Protein AF-A0A941SBU8-F1 (afdb_monomer_lite)

Structure (mmCIF, N/CA/C/O backbone):
data_AF-A0A941SBU8-F1
#
_entry.id   AF-A0A941SBU8-F1
#
loop_
_atom_site.group_PDB
_atom_site.id
_atom_site.type_symbol
_atom_site.label_atom_id
_atom_site.label_alt_id
_atom_site.label_comp_id
_atom_site.label_asym_id
_atom_site.label_entity_id
_atom_site.label_seq_id
_atom_site.pdbx_PDB_ins_code
_atom_site.Cartn_x
_atom_site.Cartn_y
_atom_site.Cartn_z
_atom_site.occupancy
_atom_site.B_iso_or_equiv
_atom_site.auth_seq_id
_atom_site.auth_comp_id
_atom_site.auth_asym_id
_atom_site.auth_atom_id
_atom_site.pdbx_PDB_model_num
ATOM 1 N N . MET A 1 1 ? 73.290 -15.022 -0.819 1.00 40.16 1 MET A N 1
ATOM 2 C CA . MET A 1 1 ? 72.674 -13.828 -1.456 1.00 40.16 1 MET A CA 1
ATOM 3 C C . MET A 1 1 ? 72.383 -14.211 -2.903 1.00 40.16 1 MET A C 1
ATOM 5 O O . MET A 1 1 ? 73.314 -14.641 -3.550 1.00 40.16 1 MET A O 1
ATOM 9 N N . LYS A 1 2 ? 71.178 -14.187 -3.469 1.00 36.06 2 LYS A N 1
ATOM 10 C CA . LYS A 1 2 ? 69.942 -13.459 -3.174 1.00 36.06 2 LYS A CA 1
ATOM 11 C C . LYS A 1 2 ? 68.735 -14.322 -3.577 1.00 36.06 2 LYS A C 1
ATOM 13 O O . LYS A 1 2 ? 68.758 -14.977 -4.613 1.00 36.06 2 LYS A O 1
ATOM 18 N N . LEU A 1 3 ? 67.717 -14.261 -2.723 1.00 43.56 3 LEU A N 1
ATOM 19 C CA . LEU A 1 3 ? 66.302 -14.522 -2.978 1.00 43.56 3 LEU A CA 1
ATOM 20 C C . LEU A 1 3 ? 65.871 -14.028 -4.371 1.00 43.56 3 LEU A C 1
ATOM 22 O O . LEU A 1 3 ? 66.111 -12.864 -4.693 1.00 43.56 3 LEU A O 1
ATOM 26 N N . VAL A 1 4 ? 65.160 -14.856 -5.137 1.00 47.88 4 VAL A N 1
ATOM 27 C CA . VAL A 1 4 ? 64.263 -14.374 -6.196 1.00 47.88 4 VAL A CA 1
ATOM 28 C C . VAL A 1 4 ? 62.858 -14.807 -5.809 1.00 47.88 4 VAL A C 1
ATOM 30 O O . VAL A 1 4 ? 62.550 -15.991 -5.698 1.00 47.88 4 VAL A O 1
ATOM 33 N N . HIS A 1 5 ? 62.068 -13.796 -5.470 1.00 45.38 5 HIS A N 1
ATOM 34 C CA . HIS A 1 5 ? 60.751 -13.895 -4.873 1.00 45.38 5 HIS A CA 1
ATOM 35 C C . HIS A 1 5 ? 59.715 -14.485 -5.831 1.00 45.38 5 HIS A C 1
ATOM 37 O O . HIS A 1 5 ? 59.623 -14.086 -6.991 1.00 45.38 5 HIS A O 1
ATOM 43 N N . LEU A 1 6 ? 58.896 -15.387 -5.279 1.00 48.44 6 LEU A N 1
ATOM 44 C CA . LEU A 1 6 ? 57.577 -15.755 -5.783 1.00 48.44 6 LEU A CA 1
ATOM 45 C C . LEU A 1 6 ? 56.779 -14.483 -6.107 1.00 48.44 6 LEU A C 1
ATOM 47 O O . LEU A 1 6 ? 56.331 -13.776 -5.205 1.00 48.44 6 LEU A O 1
ATOM 51 N N . LEU A 1 7 ? 56.554 -14.224 -7.392 1.00 51.88 7 LEU A N 1
ATOM 52 C CA . LEU A 1 7 ? 55.489 -13.338 -7.851 1.00 51.88 7 LEU A CA 1
ATOM 53 C C . LEU A 1 7 ? 54.168 -14.108 -7.748 1.00 51.88 7 LEU A C 1
ATOM 55 O O . LEU A 1 7 ? 53.681 -14.68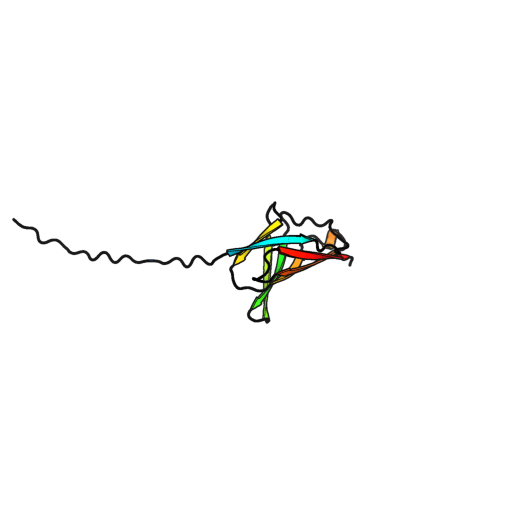5 -8.717 1.00 51.88 7 LEU A O 1
ATOM 59 N N . ALA A 1 8 ? 53.612 -14.154 -6.538 1.00 54.91 8 ALA A N 1
ATOM 60 C CA . ALA A 1 8 ? 52.221 -14.522 -6.330 1.00 54.91 8 ALA A CA 1
ATOM 61 C C . ALA A 1 8 ? 51.358 -13.398 -6.920 1.00 54.91 8 ALA A C 1
ATOM 63 O O . ALA A 1 8 ? 51.210 -12.330 -6.326 1.00 54.91 8 ALA A O 1
ATOM 64 N N . GLY A 1 9 ? 50.852 -13.620 -8.135 1.00 51.78 9 GLY A N 1
ATOM 65 C CA . GLY A 1 9 ? 49.880 -12.747 -8.775 1.00 51.78 9 GLY A CA 1
ATOM 66 C C . GLY A 1 9 ? 48.636 -12.659 -7.900 1.00 51.78 9 GLY A C 1
ATOM 67 O O . GLY A 1 9 ? 47.897 -13.630 -7.759 1.00 51.78 9 GLY A O 1
ATOM 68 N N . ALA A 1 10 ? 48.430 -11.498 -7.285 1.00 52.81 10 ALA A N 1
ATOM 69 C CA . ALA A 1 10 ? 47.229 -11.190 -6.533 1.00 52.81 10 ALA A CA 1
ATOM 70 C C . ALA A 1 10 ? 46.047 -11.088 -7.508 1.00 52.81 10 ALA A C 1
ATOM 72 O O . ALA A 1 10 ? 45.739 -10.022 -8.038 1.00 52.81 10 ALA A O 1
ATOM 73 N N . SER A 1 11 ? 45.395 -12.217 -7.775 1.00 58.31 11 SER A N 1
ATOM 74 C CA . SER A 1 11 ? 44.093 -12.250 -8.428 1.00 58.31 11 SER A CA 1
ATOM 75 C C . SER A 1 11 ? 43.066 -11.669 -7.458 1.00 58.31 11 SER A C 1
ATOM 77 O O . SER A 1 11 ? 42.524 -12.372 -6.607 1.00 58.31 11 SER A O 1
ATOM 79 N N . ILE A 1 12 ? 42.822 -10.363 -7.553 1.00 60.16 12 ILE A N 1
ATOM 80 C CA . ILE A 1 12 ? 41.700 -9.716 -6.873 1.00 60.16 12 ILE A CA 1
ATOM 81 C C . ILE A 1 12 ? 40.431 -10.217 -7.567 1.00 60.16 12 ILE A C 1
ATOM 83 O O . ILE A 1 12 ? 40.013 -9.694 -8.598 1.00 60.16 12 ILE A O 1
ATOM 87 N N . LEU A 1 13 ? 39.836 -11.275 -7.017 1.00 53.50 13 LEU A N 1
ATOM 88 C CA . LEU A 1 13 ? 38.475 -11.691 -7.331 1.00 53.50 13 LEU A CA 1
ATOM 89 C C . LEU A 1 13 ? 37.534 -10.587 -6.837 1.00 53.50 13 LEU A C 1
ATOM 91 O O . LEU A 1 13 ? 37.096 -10.591 -5.687 1.00 53.50 13 LEU A O 1
ATOM 95 N N . LEU A 1 14 ? 37.243 -9.616 -7.704 1.00 51.25 14 LEU A N 1
ATOM 96 C CA . LEU A 1 14 ? 36.122 -8.700 -7.523 1.00 51.25 14 LEU A CA 1
ATOM 97 C C . LEU A 1 14 ? 34.824 -9.507 -7.641 1.00 51.25 14 LEU A C 1
ATOM 99 O O . LEU A 1 14 ? 34.215 -9.606 -8.703 1.00 51.25 14 LEU A O 1
ATOM 103 N N . LEU A 1 15 ? 34.396 -10.091 -6.525 1.00 54.59 15 LEU A N 1
ATOM 104 C CA . LEU A 1 15 ? 33.009 -10.479 -6.312 1.00 54.59 15 LEU A CA 1
ATOM 105 C C . LEU A 1 15 ? 32.197 -9.184 -6.216 1.00 54.59 15 LEU A C 1
ATOM 107 O O . LEU A 1 15 ? 31.959 -8.662 -5.129 1.00 54.59 15 LEU A O 1
ATOM 111 N N . ALA A 1 16 ? 31.817 -8.631 -7.367 1.00 52.28 16 ALA A N 1
ATOM 112 C CA . ALA A 1 16 ? 30.814 -7.583 -7.431 1.00 52.28 16 ALA A CA 1
ATOM 113 C C . ALA A 1 16 ? 29.490 -8.196 -6.956 1.00 52.28 16 ALA A C 1
ATOM 115 O O . ALA A 1 16 ? 28.775 -8.851 -7.714 1.00 52.28 16 ALA A O 1
ATOM 116 N N . SER A 1 17 ? 29.184 -8.042 -5.670 1.00 54.94 17 SER A N 1
ATOM 117 C CA . SER A 1 17 ? 27.846 -8.298 -5.165 1.00 54.94 17 SER A CA 1
ATOM 118 C C . SER A 1 17 ? 26.917 -7.313 -5.867 1.00 54.94 17 SER A C 1
ATOM 120 O O . SER A 1 17 ? 26.984 -6.103 -5.658 1.00 54.94 17 SER A O 1
ATOM 122 N N . ILE A 1 18 ? 26.073 -7.828 -6.759 1.00 56.31 18 ILE A N 1
ATOM 123 C CA . ILE A 1 18 ? 25.044 -7.037 -7.427 1.00 56.31 18 ILE A CA 1
ATOM 124 C C . ILE A 1 18 ? 23.999 -6.716 -6.355 1.00 56.31 18 ILE A C 1
ATOM 126 O O . ILE A 1 18 ? 23.033 -7.453 -6.153 1.00 56.31 18 ILE A O 1
ATOM 130 N N . ALA A 1 19 ? 24.243 -5.663 -5.577 1.00 59.84 19 ALA A N 1
ATOM 131 C CA . ALA A 1 19 ? 23.269 -5.134 -4.643 1.00 59.84 19 ALA A CA 1
ATOM 132 C C . ALA A 1 19 ? 22.074 -4.655 -5.474 1.00 59.84 19 ALA A C 1
ATOM 134 O O . ALA A 1 19 ? 22.142 -3.626 -6.141 1.00 59.84 19 ALA A O 1
ATOM 135 N N . GLN A 1 20 ? 20.997 -5.444 -5.494 1.00 61.38 20 GLN A N 1
ATOM 136 C CA . GLN A 1 20 ? 19.766 -5.048 -6.169 1.00 61.38 20 GLN A CA 1
ATOM 137 C C . GLN A 1 20 ? 19.245 -3.772 -5.498 1.00 61.38 20 GLN A C 1
ATOM 139 O O . GLN A 1 20 ? 18.982 -3.769 -4.290 1.00 61.38 20 GLN A O 1
ATOM 144 N N . ALA A 1 21 ? 19.142 -2.693 -6.276 1.00 73.00 21 ALA A N 1
ATOM 145 C CA . ALA A 1 21 ? 18.626 -1.417 -5.805 1.00 73.00 21 ALA A CA 1
ATOM 146 C C . ALA A 1 21 ? 17.195 -1.601 -5.274 1.00 73.00 21 ALA A C 1
ATOM 148 O O . ALA A 1 21 ? 16.388 -2.325 -5.864 1.00 73.00 21 ALA A O 1
ATOM 149 N N . LYS A 1 22 ? 16.914 -0.991 -4.118 1.00 84.88 22 LYS A N 1
ATOM 150 C CA . LYS A 1 22 ? 15.577 -0.951 -3.527 1.00 84.88 22 LYS A CA 1
ATOM 151 C C . LYS A 1 22 ? 15.009 0.451 -3.667 1.00 84.88 22 LYS A C 1
ATOM 153 O O . LYS A 1 22 ? 15.667 1.415 -3.281 1.00 84.88 22 LYS A O 1
ATOM 158 N N . GLU A 1 23 ? 13.770 0.534 -4.109 1.00 88.06 23 GLU A N 1
ATOM 159 C CA . GLU A 1 23 ? 12.980 1.754 -4.154 1.00 88.06 23 GLU A CA 1
ATOM 160 C C . GLU A 1 23 ? 12.095 1.850 -2.915 1.00 88.06 23 GLU A C 1
ATOM 162 O O . GLU A 1 23 ? 11.542 0.853 -2.442 1.00 88.06 23 GLU A O 1
ATOM 167 N N . MET A 1 24 ? 11.979 3.063 -2.378 1.00 91.06 24 MET A N 1
ATOM 168 C CA . MET A 1 24 ? 11.110 3.369 -1.249 1.00 91.06 24 MET A CA 1
ATOM 169 C C . MET A 1 24 ? 9.800 3.959 -1.757 1.00 91.06 24 MET A C 1
ATOM 171 O O . MET A 1 24 ? 9.806 4.929 -2.510 1.00 91.06 24 MET A O 1
ATOM 175 N N . TYR A 1 25 ? 8.693 3.428 -1.253 1.00 93.12 25 TYR A N 1
ATOM 176 C CA . TYR A 1 25 ? 7.351 3.913 -1.534 1.00 93.12 25 TYR A CA 1
ATOM 177 C C . TYR A 1 25 ? 6.691 4.388 -0.242 1.00 93.12 25 TYR A C 1
ATOM 179 O O . TYR A 1 25 ? 6.837 3.753 0.802 1.00 93.12 25 TYR A O 1
ATOM 187 N N . THR A 1 26 ? 5.952 5.491 -0.311 1.00 95.56 26 THR A N 1
ATOM 188 C CA . THR A 1 26 ? 5.191 6.089 0.792 1.00 95.56 26 THR A CA 1
ATOM 189 C C . THR A 1 26 ? 3.700 5.962 0.516 1.00 95.56 26 THR A C 1
ATOM 191 O O . THR A 1 26 ? 3.251 6.236 -0.594 1.00 95.56 26 THR A O 1
ATOM 194 N N . LEU A 1 27 ? 2.918 5.575 1.524 1.00 96.50 27 LEU A N 1
ATOM 195 C CA . LEU A 1 27 ? 1.465 5.501 1.412 1.00 96.50 27 LEU A CA 1
ATOM 196 C C . LEU A 1 27 ? 0.766 6.734 1.974 1.00 96.50 27 LEU A C 1
ATOM 198 O O . LEU A 1 27 ? 0.999 7.149 3.113 1.00 96.50 27 LEU A O 1
ATOM 202 N N . GLU A 1 28 ? -0.210 7.223 1.220 1.00 96.38 28 GLU A N 1
ATOM 203 C CA . GLU A 1 28 ? -1.148 8.250 1.656 1.00 96.38 28 GLU A CA 1
ATOM 204 C C . GLU A 1 28 ? -2.566 7.904 1.225 1.00 96.38 28 GLU A C 1
ATOM 206 O O . GLU A 1 28 ? -2.775 7.244 0.216 1.00 96.38 28 GLU A O 1
ATOM 211 N N . TYR A 1 29 ? -3.567 8.391 1.951 1.00 96.12 29 TYR A N 1
ATOM 212 C CA . TYR A 1 29 ? -4.940 8.279 1.478 1.00 96.12 29 TYR A CA 1
ATOM 213 C C . TYR A 1 29 ? -5.193 9.222 0.302 1.00 96.12 29 TYR A C 1
ATOM 215 O O . TYR A 1 29 ? -4.788 10.386 0.323 1.00 96.12 29 TYR A O 1
ATOM 223 N N . ALA A 1 30 ? -5.932 8.743 -0.695 1.00 94.12 30 ALA A N 1
ATOM 224 C CA . ALA A 1 30 ? -6.550 9.604 -1.687 1.00 94.12 30 ALA A CA 1
ATOM 225 C C . ALA A 1 30 ? -7.511 10.584 -0.988 1.00 94.12 30 ALA A 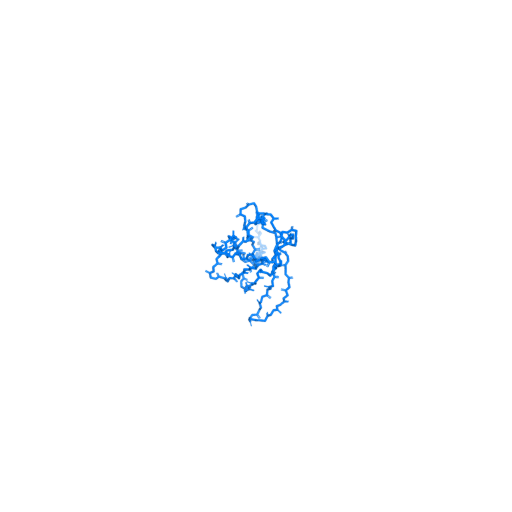C 1
ATOM 227 O O . ALA A 1 30 ? -8.209 10.227 -0.030 1.00 94.12 30 ALA A O 1
ATOM 228 N N . ASN A 1 31 ? -7.566 11.830 -1.468 1.00 91.88 31 ASN A N 1
ATOM 229 C CA . ASN A 1 31 ? -8.389 12.878 -0.852 1.00 91.88 31 ASN A CA 1
ATOM 230 C C . ASN A 1 31 ? -9.861 12.458 -0.749 1.00 91.88 31 ASN A C 1
ATOM 232 O O . ASN A 1 31 ? -10.477 12.640 0.302 1.00 91.88 31 ASN A O 1
ATOM 236 N N . ASN A 1 32 ? -10.364 11.817 -1.803 1.00 89.88 32 ASN A N 1
ATOM 237 C CA . ASN A 1 32 ? -11.728 11.323 -1.952 1.00 89.88 32 ASN A CA 1
ATOM 238 C C . ASN A 1 32 ? -11.963 9.910 -1.385 1.00 89.88 32 ASN A C 1
ATOM 240 O O . ASN A 1 32 ? -13.013 9.338 -1.656 1.00 89.88 32 ASN A O 1
ATOM 244 N N . SER A 1 33 ? -11.026 9.333 -0.621 1.00 91.38 33 SER A N 1
ATOM 245 C CA . SER A 1 33 ? -11.246 8.039 0.039 1.00 91.38 33 SER A CA 1
ATOM 246 C C . SER A 1 33 ? -12.329 8.177 1.121 1.00 91.38 33 SER A C 1
ATOM 248 O O . SER A 1 33 ? -12.087 8.895 2.099 1.00 91.38 33 SER A O 1
ATOM 250 N N . PRO A 1 34 ? -13.501 7.521 0.997 1.00 89.44 34 PRO A N 1
ATOM 251 C CA . PRO A 1 34 ? -14.576 7.630 1.987 1.00 89.44 34 PRO A CA 1
ATOM 252 C C . PRO A 1 34 ? -14.217 6.977 3.328 1.00 89.44 34 PRO A C 1
ATOM 254 O O . PRO A 1 34 ? -14.753 7.365 4.363 1.00 89.44 34 PRO A O 1
ATOM 257 N N . ILE A 1 35 ? -13.294 6.009 3.330 1.00 90.25 35 ILE A N 1
ATOM 258 C CA . ILE A 1 35 ? -12.792 5.355 4.540 1.00 90.25 35 ILE A CA 1
ATOM 259 C C . ILE A 1 35 ? -11.305 5.686 4.707 1.00 90.25 35 ILE A C 1
ATOM 261 O O . ILE A 1 35 ? -10.515 5.535 3.775 1.00 90.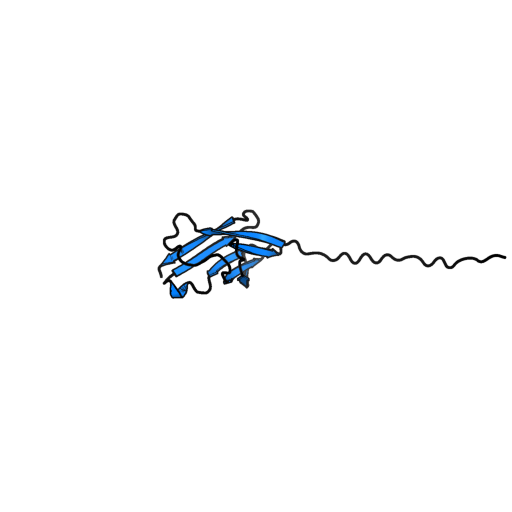25 35 ILE A O 1
ATOM 265 N N . LYS A 1 36 ? -10.926 6.159 5.901 1.00 92.44 36 LYS A N 1
ATOM 266 C CA . LYS A 1 36 ? -9.533 6.478 6.288 1.00 92.44 36 LYS A CA 1
ATOM 267 C C . LYS A 1 36 ? -9.144 5.898 7.656 1.00 92.44 36 LYS A C 1
ATOM 269 O O . LYS A 1 36 ? -8.107 6.247 8.209 1.00 92.44 36 LYS A O 1
ATOM 274 N N . SER A 1 37 ? -9.998 5.043 8.223 1.00 88.75 37 SER A N 1
ATOM 275 C CA . SER A 1 37 ? -9.840 4.472 9.568 1.00 88.75 37 SER A CA 1
ATOM 276 C C . SER A 1 37 ? -8.865 3.295 9.628 1.00 88.75 37 SER A C 1
ATOM 278 O O . SER A 1 37 ? -8.434 2.926 10.718 1.00 88.75 37 SER A O 1
ATOM 280 N N . ILE A 1 38 ? -8.493 2.716 8.483 1.00 92.31 38 ILE A N 1
ATOM 281 C CA . ILE A 1 38 ? -7.489 1.652 8.424 1.00 92.31 38 ILE A CA 1
ATOM 282 C C . ILE A 1 38 ? -6.099 2.289 8.602 1.00 92.31 38 ILE A C 1
ATOM 284 O O . ILE A 1 38 ? -5.743 3.212 7.865 1.00 92.31 38 ILE A O 1
ATOM 288 N N . PRO A 1 39 ? -5.284 1.861 9.576 1.00 94.44 39 PRO A N 1
ATOM 289 C CA . PRO A 1 39 ? -3.947 2.416 9.740 1.00 94.44 39 PRO A CA 1
ATOM 290 C C . PRO A 1 39 ? -3.058 2.008 8.559 1.00 94.44 39 PRO A C 1
ATOM 292 O O . PRO A 1 39 ? -3.014 0.840 8.184 1.00 94.44 39 PRO A O 1
ATOM 295 N N . LEU A 1 40 ? -2.326 2.972 7.992 1.00 96.38 40 LEU A N 1
ATOM 296 C CA . LEU A 1 40 ? -1.322 2.713 6.948 1.00 96.38 40 LEU A CA 1
ATOM 297 C C . LEU A 1 40 ? 0.064 2.420 7.542 1.00 96.38 40 LEU A C 1
ATOM 299 O O . LEU A 1 40 ? 0.944 1.935 6.837 1.00 96.38 40 LEU A O 1
ATOM 303 N N . GLN A 1 41 ? 0.278 2.720 8.826 1.00 97.69 41 GLN A N 1
ATOM 304 C CA . GLN A 1 41 ? 1.498 2.415 9.573 1.00 97.69 41 GLN A CA 1
ATOM 305 C C . GLN A 1 41 ? 1.518 0.950 10.003 1.00 97.69 41 GLN A C 1
ATOM 307 O O . GLN A 1 41 ? 0.524 0.452 10.531 1.00 97.69 41 GLN A O 1
ATOM 312 N N . ASN A 1 42 ? 2.664 0.280 9.856 1.00 97.50 42 ASN A N 1
ATOM 313 C CA . ASN A 1 42 ? 2.827 -1.136 10.215 1.00 97.50 42 ASN A CA 1
ATOM 314 C C . ASN A 1 42 ? 1.794 -2.077 9.561 1.00 97.50 42 ASN A C 1
ATOM 316 O O . ASN A 1 42 ? 1.595 -3.204 10.025 1.00 97.50 42 ASN A O 1
ATOM 320 N N . ALA A 1 43 ? 1.152 -1.617 8.490 1.00 97.25 43 ALA A N 1
ATOM 321 C CA . ALA A 1 43 ? 0.109 -2.314 7.766 1.00 97.25 43 ALA A CA 1
ATOM 322 C C . ALA A 1 43 ? 0.724 -3.416 6.908 1.00 97.25 43 ALA A C 1
ATOM 324 O O . ALA A 1 43 ? 1.799 -3.239 6.338 1.00 97.25 43 ALA A O 1
ATOM 325 N N . THR A 1 44 ? 0.039 -4.554 6.804 1.00 97.94 44 THR A N 1
ATOM 326 C CA . THR A 1 44 ? 0.413 -5.593 5.838 1.00 97.94 44 THR A CA 1
ATOM 327 C C . THR A 1 44 ? -0.393 -5.380 4.568 1.00 97.94 44 THR A C 1
ATOM 329 O O . THR A 1 44 ? -1.612 -5.542 4.572 1.00 97.94 44 THR A O 1
ATOM 332 N N . LEU A 1 45 ? 0.295 -4.999 3.502 1.00 97.06 45 LEU A N 1
ATOM 333 C CA . LEU A 1 45 ? -0.265 -4.792 2.176 1.00 97.06 45 LEU A CA 1
ATOM 334 C C . LEU A 1 45 ? -0.225 -6.105 1.396 1.00 97.06 45 LEU A C 1
ATOM 336 O O . LEU A 1 45 ? 0.696 -6.910 1.573 1.00 97.06 45 LEU A O 1
ATOM 340 N N . VAL A 1 46 ? -1.200 -6.294 0.516 1.00 96.75 46 VAL A N 1
ATOM 341 C CA . VAL A 1 46 ? -1.183 -7.328 -0.519 1.00 96.75 46 VAL A CA 1
ATOM 342 C C . VAL A 1 46 ? -0.957 -6.625 -1.848 1.00 96.75 46 VAL A C 1
ATOM 344 O O . VAL A 1 46 ? -1.768 -5.794 -2.248 1.00 96.75 46 VAL A O 1
ATOM 347 N N . LEU A 1 47 ? 0.169 -6.922 -2.484 1.00 94.50 47 LEU A N 1
ATOM 348 C CA . LEU A 1 47 ? 0.554 -6.375 -3.777 1.00 94.50 47 LEU A CA 1
ATOM 349 C C . LEU A 1 47 ? 0.356 -7.448 -4.838 1.00 94.50 47 LEU A C 1
ATOM 351 O O . LEU A 1 47 ? 0.779 -8.581 -4.623 1.00 94.50 47 LEU A O 1
ATOM 355 N N . GLU A 1 48 ? -0.238 -7.083 -5.960 1.00 93.88 48 GLU A N 1
ATOM 356 C CA . GLU A 1 48 ? -0.118 -7.785 -7.231 1.00 93.88 48 GLU A CA 1
ATOM 357 C C . GLU A 1 48 ? 1.037 -7.153 -8.001 1.00 93.88 48 GLU A C 1
ATOM 359 O O . GLU A 1 48 ? 1.104 -5.932 -8.132 1.00 93.88 48 GLU A O 1
ATOM 364 N N . VAL A 1 49 ? 1.991 -7.974 -8.421 1.00 89.88 49 VAL A N 1
ATOM 365 C CA . VAL A 1 49 ? 3.207 -7.536 -9.106 1.00 89.88 49 VAL A CA 1
ATOM 366 C C . VAL A 1 49 ? 3.089 -7.889 -10.578 1.00 89.88 49 VAL A C 1
ATOM 368 O O . VAL A 1 49 ? 2.653 -8.993 -10.907 1.00 89.88 49 VAL A O 1
ATOM 371 N N . TYR A 1 50 ? 3.500 -6.970 -11.444 1.00 87.19 50 TYR A N 1
ATOM 372 C CA . TYR A 1 50 ? 3.423 -7.113 -12.889 1.00 87.19 50 TYR A CA 1
ATOM 373 C C . TYR A 1 50 ? 4.818 -7.189 -13.512 1.00 87.19 50 TYR A C 1
ATOM 375 O O . TYR A 1 50 ? 5.754 -6.507 -13.094 1.00 87.19 50 TYR A O 1
ATOM 383 N N . ASN A 1 51 ? 4.934 -8.010 -14.552 1.00 83.38 51 ASN A N 1
ATOM 384 C CA . ASN A 1 51 ? 6.101 -8.123 -15.413 1.00 83.38 51 ASN A CA 1
ATOM 385 C C . ASN A 1 51 ? 5.658 -7.870 -16.861 1.00 83.38 51 ASN A C 1
ATOM 387 O O . ASN A 1 51 ? 4.919 -8.677 -17.424 1.00 83.38 51 ASN A O 1
ATOM 391 N N . TYR A 1 52 ? 6.073 -6.742 -17.449 1.00 81.62 52 TYR A N 1
ATOM 392 C CA . TYR A 1 52 ? 5.605 -6.283 -18.768 1.00 81.62 52 TYR A CA 1
ATOM 393 C C . TYR A 1 52 ? 4.067 -6.336 -18.913 1.00 81.62 52 TYR A C 1
ATOM 395 O O . TYR A 1 52 ? 3.559 -6.955 -19.843 1.00 81.62 52 TYR A O 1
ATOM 403 N N . ASP A 1 53 ? 3.333 -5.738 -17.967 1.00 82.81 53 ASP A N 1
ATOM 404 C CA . ASP A 1 53 ? 1.857 -5.714 -17.889 1.00 82.81 53 ASP A CA 1
ATOM 405 C C . ASP A 1 53 ? 1.160 -7.058 -17.583 1.00 82.81 53 ASP A C 1
ATOM 407 O O . ASP A 1 53 ? -0.061 -7.098 -17.420 1.00 82.81 53 ASP A O 1
ATOM 411 N N . TYR A 1 54 ? 1.902 -8.161 -17.436 1.00 85.19 54 TYR A N 1
ATOM 412 C CA . TYR A 1 54 ? 1.337 -9.456 -17.043 1.00 85.19 54 TYR A CA 1
ATOM 413 C C . TYR A 1 54 ? 1.471 -9.688 -15.534 1.00 85.19 54 TYR A C 1
ATOM 415 O O . TYR A 1 54 ? 2.562 -9.489 -14.996 1.00 85.19 54 TYR A O 1
ATOM 423 N N . PRO A 1 55 ? 0.412 -10.139 -14.835 1.00 88.06 55 PRO A N 1
ATOM 424 C CA . PRO A 1 55 ? 0.492 -10.431 -13.408 1.00 88.06 55 PRO A CA 1
ATOM 425 C C . PRO A 1 55 ? 1.436 -11.616 -13.161 1.00 88.06 55 PRO A C 1
ATOM 427 O O . PRO A 1 55 ? 1.193 -12.733 -13.616 1.00 88.06 55 PRO A O 1
ATOM 430 N N . ASP A 1 56 ? 2.519 -11.359 -12.431 1.00 88.19 56 ASP A N 1
ATOM 431 C CA . ASP A 1 56 ? 3.553 -12.338 -12.066 1.00 88.19 56 ASP A CA 1
ATOM 432 C C . ASP A 1 56 ? 3.227 -13.026 -10.729 1.00 88.19 56 ASP A C 1
ATOM 434 O O . ASP A 1 56 ? 3.606 -14.170 -10.471 1.00 88.19 56 ASP A O 1
ATOM 438 N N . GLY A 1 57 ? 2.454 -12.354 -9.871 1.00 91.88 57 GLY A N 1
ATOM 439 C CA . GLY A 1 57 ? 1.904 -12.949 -8.660 1.00 91.88 57 GLY A CA 1
ATOM 440 C C . GLY A 1 57 ? 1.698 -11.958 -7.525 1.00 91.88 57 GLY A C 1
ATOM 441 O O . GLY A 1 57 ? 1.810 -10.744 -7.684 1.00 91.88 57 GLY A O 1
ATOM 442 N N . TYR A 1 58 ? 1.408 -12.501 -6.340 1.00 93.56 58 TYR A N 1
ATOM 443 C CA . TYR A 1 58 ? 1.104 -11.705 -5.155 1.00 93.56 58 TYR A CA 1
ATOM 444 C C . TYR A 1 58 ? 2.249 -11.687 -4.146 1.00 93.56 58 TYR A C 1
ATOM 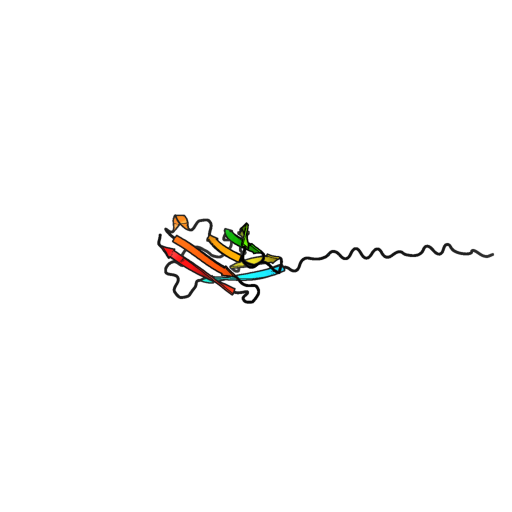446 O O . TYR A 1 58 ? 2.851 -12.717 -3.833 1.00 93.56 58 TYR A O 1
ATOM 454 N N . ARG A 1 59 ? 2.489 -10.521 -3.541 1.00 92.00 59 ARG A N 1
ATOM 455 C CA . ARG A 1 59 ? 3.447 -10.333 -2.447 1.00 92.00 59 ARG A CA 1
ATOM 456 C C . ARG A 1 59 ? 2.783 -9.686 -1.245 1.00 92.00 59 ARG A C 1
ATOM 458 O O . ARG A 1 59 ? 1.919 -8.824 -1.366 1.00 92.00 59 ARG A O 1
ATOM 465 N N . ARG A 1 60 ? 3.219 -10.090 -0.052 1.00 95.75 60 ARG A N 1
ATOM 466 C CA . ARG A 1 60 ? 2.837 -9.432 1.200 1.00 95.75 60 ARG A CA 1
ATOM 467 C C . ARG A 1 60 ? 4.004 -8.616 1.708 1.00 95.75 60 ARG A C 1
ATOM 469 O O . ARG A 1 60 ? 5.076 -9.167 1.945 1.00 95.75 60 ARG A O 1
ATOM 476 N N . ILE A 1 61 ? 3.781 -7.325 1.906 1.00 95.25 61 ILE A N 1
ATOM 477 C CA . ILE A 1 61 ? 4.800 -6.420 2.430 1.00 95.25 61 ILE A CA 1
ATOM 478 C C . ILE A 1 61 ? 4.250 -5.630 3.603 1.00 95.25 61 ILE A C 1
ATOM 480 O O . ILE A 1 61 ? 3.063 -5.319 3.662 1.00 95.25 61 ILE A O 1
ATOM 484 N N . LYS A 1 62 ? 5.121 -5.326 4.560 1.00 97.38 62 LYS A N 1
ATOM 485 C CA . LYS A 1 62 ? 4.760 -4.551 5.737 1.00 97.38 62 LYS A CA 1
ATOM 486 C C . LYS A 1 62 ? 5.281 -3.128 5.587 1.00 97.38 62 LYS A C 1
ATOM 488 O O . LYS A 1 62 ? 6.466 -2.943 5.313 1.00 97.38 62 LYS A O 1
ATOM 493 N N . THR A 1 63 ? 4.418 -2.139 5.785 1.00 97.81 63 THR A N 1
ATOM 494 C CA . THR A 1 63 ? 4.871 -0.754 5.933 1.00 97.81 63 THR A CA 1
ATOM 495 C C . THR A 1 63 ? 5.559 -0.561 7.279 1.00 97.81 63 THR A C 1
ATOM 497 O O . THR A 1 63 ? 5.359 -1.326 8.220 1.00 97.81 63 THR A O 1
ATOM 500 N N . ASN A 1 64 ? 6.379 0.471 7.405 1.00 97.81 64 ASN A N 1
ATOM 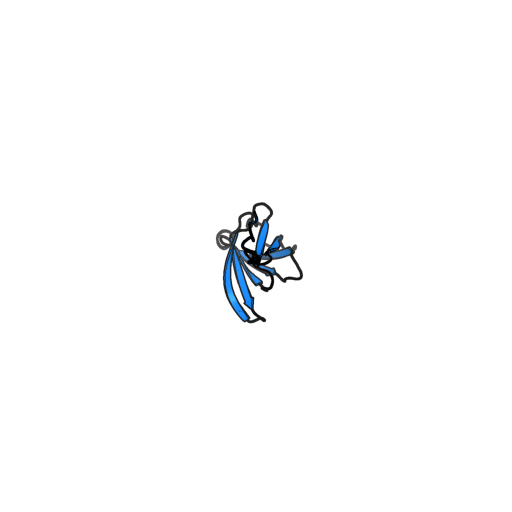501 C CA . ASN A 1 64 ? 6.949 0.880 8.683 1.00 97.81 64 ASN A CA 1
ATOM 502 C C . ASN A 1 64 ? 6.051 1.910 9.400 1.00 97.81 64 ASN A C 1
ATOM 504 O O . ASN A 1 64 ? 4.931 2.214 8.975 1.00 97.81 64 ASN A O 1
ATOM 508 N N . ALA A 1 65 ? 6.559 2.474 10.498 1.00 97.75 65 ALA A N 1
ATOM 509 C CA . ALA A 1 65 ? 5.876 3.511 11.271 1.00 97.75 65 ALA A CA 1
ATOM 510 C C . ALA A 1 65 ? 5.611 4.807 10.477 1.00 97.75 65 ALA A C 1
ATOM 512 O O . ALA A 1 65 ? 4.659 5.524 10.774 1.00 97.75 65 ALA A O 1
ATOM 513 N N . ASN A 1 66 ? 6.398 5.071 9.432 1.00 97.88 66 ASN A N 1
ATOM 514 C CA . ASN A 1 66 ? 6.278 6.247 8.571 1.00 97.88 66 ASN A CA 1
ATOM 515 C C . ASN A 1 66 ? 5.398 5.985 7.339 1.00 97.88 66 ASN A C 1
ATOM 517 O O . ASN A 1 66 ? 5.378 6.802 6.425 1.00 97.88 66 ASN A O 1
ATOM 521 N N . LYS A 1 67 ? 4.657 4.864 7.310 1.00 97.44 67 LYS A N 1
ATOM 522 C CA . LYS A 1 67 ? 3.821 4.435 6.173 1.00 97.44 67 LYS A CA 1
ATOM 523 C C . LYS A 1 67 ? 4.628 4.154 4.901 1.00 97.44 67 LYS A C 1
ATOM 525 O O . LYS A 1 67 ? 4.073 4.230 3.807 1.00 97.44 67 LYS A O 1
ATOM 530 N N . THR A 1 68 ? 5.915 3.827 5.026 1.00 96.81 68 THR A N 1
ATOM 531 C CA . THR A 1 68 ? 6.763 3.502 3.875 1.00 96.81 68 THR A CA 1
ATOM 532 C C . THR A 1 68 ? 7.094 2.018 3.804 1.00 96.81 68 THR A C 1
ATOM 534 O O . THR A 1 68 ? 7.073 1.315 4.817 1.00 96.81 68 THR A O 1
ATOM 537 N N . PHE A 1 69 ? 7.384 1.525 2.606 1.00 94.25 69 PHE A N 1
ATOM 538 C CA . PHE A 1 69 ? 7.873 0.171 2.353 1.00 94.25 69 PHE A CA 1
ATOM 539 C C . PHE A 1 69 ? 8.895 0.189 1.210 1.00 94.25 69 PHE A C 1
ATOM 541 O O . PHE A 1 69 ? 9.054 1.204 0.535 1.00 94.25 69 PHE A O 1
ATOM 548 N N . PHE A 1 70 ? 9.603 -0.925 1.014 1.00 90.94 70 PHE A N 1
ATOM 549 C CA . PHE A 1 70 ? 10.669 -1.027 0.018 1.00 90.94 70 PHE A CA 1
ATOM 550 C C . PHE A 1 70 ? 10.431 -2.193 -0.935 1.00 90.94 70 PHE A C 1
ATOM 552 O O . PHE A 1 70 ? 10.259 -3.324 -0.481 1.00 90.94 70 PHE A O 1
ATOM 559 N N . LEU A 1 71 ? 10.508 -1.939 -2.237 1.00 87.81 71 LEU A N 1
ATOM 560 C CA . LEU A 1 71 ? 10.511 -2.970 -3.277 1.00 87.81 71 LEU A CA 1
ATOM 561 C C . LEU A 1 71 ? 11.847 -2.967 -4.009 1.00 87.81 71 LEU A C 1
ATOM 563 O O . LEU A 1 71 ? 12.614 -2.015 -3.911 1.00 87.81 71 LEU A O 1
ATOM 567 N N . ARG A 1 72 ? 12.167 -4.060 -4.696 1.00 81.00 72 ARG A N 1
ATOM 568 C CA . ARG A 1 72 ? 13.337 -4.108 -5.580 1.00 81.00 72 ARG A CA 1
ATOM 569 C C . ARG A 1 72 ? 12.963 -3.404 -6.891 1.00 81.00 72 ARG A C 1
ATOM 571 O O . ARG A 1 72 ? 11.841 -3.591 -7.348 1.00 81.00 72 ARG A O 1
ATOM 578 N N . ASN A 1 73 ? 13.860 -2.575 -7.436 1.00 69.75 73 ASN A N 1
ATOM 579 C CA . ASN A 1 73 ? 13.590 -1.762 -8.634 1.00 69.75 73 ASN A CA 1
ATOM 580 C C . ASN A 1 73 ? 13.082 -2.617 -9.808 1.00 69.75 73 ASN A C 1
ATOM 582 O O . ASN A 1 73 ? 13.556 -3.741 -9.972 1.00 69.75 73 ASN A O 1
ATOM 586 N N . SER A 1 74 ? 12.235 -2.015 -10.659 1.00 63.31 74 SER A N 1
ATOM 587 C CA . SER A 1 74 ? 11.692 -2.492 -11.958 1.00 63.31 74 SER A CA 1
ATOM 588 C C . SER A 1 74 ? 10.360 -3.253 -11.984 1.00 63.31 74 SER A C 1
ATOM 590 O O . SER A 1 74 ? 9.955 -3.703 -13.051 1.00 63.31 74 SER A O 1
ATOM 592 N N . GLU A 1 75 ? 9.645 -3.354 -10.869 1.00 72.25 75 GLU A N 1
ATOM 593 C CA . GLU A 1 75 ? 8.338 -4.016 -10.843 1.00 72.25 75 GLU A CA 1
ATOM 594 C C . GLU A 1 75 ? 7.214 -2.977 -10.761 1.00 72.25 75 GLU A C 1
ATOM 596 O O . GLU A 1 75 ? 7.137 -2.235 -9.781 1.00 72.25 75 GLU A O 1
ATOM 601 N N . ASP A 1 76 ? 6.340 -2.933 -11.768 1.00 84.88 76 ASP A N 1
ATOM 602 C CA . ASP A 1 76 ? 5.048 -2.261 -11.625 1.00 84.88 76 ASP A CA 1
ATOM 603 C C . ASP A 1 76 ? 4.165 -3.100 -10.700 1.00 84.88 76 ASP A C 1
ATOM 605 O O . ASP A 1 76 ? 4.233 -4.335 -10.684 1.00 84.88 76 ASP A O 1
ATOM 609 N N . PHE A 1 77 ? 3.353 -2.444 -9.875 1.00 90.75 77 PHE A N 1
ATOM 610 C CA . PHE A 1 77 ? 2.538 -3.156 -8.901 1.00 90.75 77 PHE A CA 1
ATOM 611 C C . PHE A 1 77 ? 1.259 -2.412 -8.549 1.00 90.75 77 PHE A C 1
ATOM 613 O O . PHE A 1 77 ? 1.167 -1.182 -8.539 1.00 90.75 77 PHE A O 1
ATOM 620 N N . GLU A 1 78 ? 0.272 -3.196 -8.148 1.00 93.50 78 GLU A N 1
ATOM 621 C CA . GLU A 1 78 ? -0.968 -2.710 -7.579 1.00 93.50 78 GLU A CA 1
ATOM 622 C C . GLU A 1 78 ? -1.097 -3.218 -6.149 1.00 93.50 78 GLU A C 1
ATOM 624 O O . GLU A 1 78 ? -0.936 -4.398 -5.858 1.00 93.50 78 GLU A O 1
ATOM 629 N N . ILE A 1 79 ? -1.410 -2.325 -5.220 1.00 95.19 79 ILE A N 1
ATOM 630 C CA . ILE A 1 79 ? -1.893 -2.711 -3.902 1.00 95.19 79 ILE A CA 1
ATOM 631 C C . ILE A 1 79 ? -3.355 -3.098 -4.079 1.00 95.19 79 ILE A C 1
ATOM 633 O O . ILE A 1 79 ? -4.201 -2.236 -4.303 1.00 95.19 79 ILE A O 1
ATOM 637 N N . VAL A 1 80 ? -3.646 -4.387 -3.950 1.00 95.62 80 VAL A N 1
ATOM 638 C CA . VAL A 1 80 ? -4.992 -4.953 -4.136 1.00 95.62 80 VAL A CA 1
ATOM 639 C C . VAL A 1 80 ? -5.750 -5.142 -2.819 1.00 95.62 80 VAL A C 1
ATOM 641 O O . VAL A 1 80 ? -6.905 -5.566 -2.820 1.00 95.62 80 VAL A O 1
ATOM 644 N N . GLY A 1 81 ? -5.101 -4.860 -1.685 1.00 95.94 81 GLY A N 1
ATOM 645 C CA . GLY A 1 81 ? -5.733 -4.938 -0.372 1.00 95.94 81 GLY A CA 1
ATOM 646 C C . GLY A 1 81 ? -4.810 -4.595 0.791 1.00 95.94 81 GLY A C 1
ATOM 647 O O . GLY A 1 81 ? -3.579 -4.653 0.691 1.00 95.94 81 GLY A O 1
ATOM 648 N N . ILE A 1 82 ? -5.424 -4.298 1.938 1.00 96.88 82 ILE A N 1
ATOM 649 C CA . ILE A 1 82 ? -4.738 -4.152 3.226 1.00 96.88 82 ILE A CA 1
ATOM 650 C C . ILE A 1 82 ? -5.296 -5.184 4.209 1.00 96.88 82 ILE A C 1
ATOM 652 O O . ILE A 1 82 ? -6.497 -5.236 4.482 1.00 96.88 82 ILE A O 1
ATOM 656 N N . ILE A 1 83 ? -4.429 -6.015 4.795 1.00 95.25 83 ILE A N 1
ATOM 657 C CA . ILE A 1 83 ? -4.856 -7.014 5.782 1.00 95.25 83 ILE A CA 1
ATOM 658 C C . ILE A 1 83 ? -5.533 -6.320 6.968 1.00 95.25 83 ILE A C 1
ATOM 660 O O . ILE A 1 83 ? -4.931 -5.502 7.660 1.00 95.25 83 ILE A O 1
ATOM 664 N N . GLY A 1 84 ? -6.785 -6.704 7.226 1.00 90.44 84 GLY A N 1
ATOM 665 C CA . GLY A 1 84 ? -7.615 -6.140 8.292 1.00 90.44 84 GLY A CA 1
ATOM 666 C C . GLY A 1 84 ? -8.731 -5.219 7.800 1.00 90.44 84 GLY A C 1
ATOM 667 O O . GLY A 1 84 ? -9.642 -4.950 8.578 1.00 90.44 84 GLY A O 1
ATOM 668 N N . GLU A 1 85 ? -8.741 -4.823 6.522 1.00 92.06 85 GLU A N 1
ATOM 669 C CA . GLU A 1 85 ? -9.773 -3.942 5.947 1.00 92.06 85 GLU A CA 1
ATOM 670 C C . GLU A 1 85 ? -11.209 -4.469 6.119 1.00 92.06 85 GLU A C 1
ATOM 672 O O . GLU A 1 85 ? -12.133 -3.695 6.372 1.00 92.06 85 GLU A O 1
ATOM 677 N N . LYS A 1 86 ? -11.384 -5.801 6.135 1.00 89.75 86 LYS A N 1
ATOM 678 C CA . LYS A 1 86 ? -12.674 -6.463 6.396 1.00 89.75 86 LYS A CA 1
ATOM 679 C C . LYS A 1 86 ? -13.310 -6.067 7.727 1.00 89.75 86 LYS A C 1
ATOM 681 O O . LYS A 1 86 ? -14.528 -5.993 7.814 1.00 89.75 86 LYS A O 1
ATOM 686 N N . LYS A 1 87 ? -12.509 -5.768 8.756 1.00 92.12 87 LYS A N 1
ATOM 687 C CA . LYS A 1 87 ? -13.016 -5.317 10.067 1.00 92.12 87 LYS A CA 1
ATOM 688 C C . LYS A 1 87 ? -13.663 -3.932 10.006 1.00 92.12 87 LYS A C 1
ATOM 690 O O . LYS A 1 87 ? -14.401 -3.563 10.910 1.00 92.12 87 LYS A O 1
ATOM 695 N N . HIS A 1 88 ? -13.371 -3.174 8.954 1.00 89.69 88 HIS A N 1
ATOM 696 C CA . HIS A 1 88 ? -13.842 -1.809 8.748 1.00 89.69 88 HIS A CA 1
ATOM 697 C C . HIS A 1 88 ? -14.911 -1.715 7.658 1.00 89.69 88 HIS A C 1
ATOM 699 O O . HIS A 1 88 ? -15.255 -0.611 7.245 1.00 89.69 88 HIS A O 1
ATOM 705 N N . ASN A 1 89 ? -15.430 -2.854 7.193 1.00 92.44 89 ASN A N 1
ATOM 706 C CA . ASN A 1 89 ? -16.313 -2.929 6.038 1.00 92.44 89 ASN A CA 1
ATOM 707 C C . ASN A 1 89 ? -15.756 -2.188 4.814 1.00 92.44 89 ASN A C 1
ATOM 709 O O . ASN A 1 89 ? -16.482 -1.458 4.145 1.00 92.44 89 ASN A O 1
ATOM 713 N N . ALA A 1 90 ? -14.447 -2.323 4.572 1.00 93.81 90 ALA A N 1
ATOM 714 C CA . ALA A 1 90 ? -13.748 -1.612 3.515 1.00 93.81 90 ALA A CA 1
ATOM 715 C C . ALA A 1 90 ? -12.992 -2.546 2.563 1.00 93.81 90 ALA A C 1
ATOM 717 O O . ALA A 1 90 ? -12.542 -3.619 2.968 1.00 93.81 90 ALA A O 1
ATOM 718 N N . ARG A 1 91 ? -12.817 -2.089 1.323 1.00 95.31 91 ARG A N 1
ATOM 719 C CA . ARG A 1 91 ? -11.889 -2.629 0.328 1.00 95.31 91 ARG A CA 1
ATOM 720 C C . ARG A 1 91 ? -10.929 -1.521 -0.083 1.00 95.31 91 ARG A C 1
ATOM 722 O O . ARG A 1 91 ? -11.389 -0.459 -0.499 1.00 95.31 91 ARG A O 1
ATOM 729 N N . CYS A 1 92 ? -9.628 -1.751 0.048 1.00 95.62 92 CYS A N 1
ATOM 730 C CA . CYS A 1 92 ? -8.603 -0.753 -0.233 1.00 95.62 92 CYS A CA 1
ATOM 731 C C . CYS A 1 92 ? -7.740 -1.144 -1.427 1.00 95.62 92 CYS A C 1
ATOM 733 O O . CYS A 1 92 ? -7.293 -2.282 -1.522 1.00 95.62 92 CYS A O 1
ATOM 735 N N . SER A 1 93 ? -7.438 -0.184 -2.294 1.00 95.94 93 SER A N 1
ATOM 736 C CA . SER A 1 93 ? -6.470 -0.374 -3.370 1.00 95.94 93 SER A CA 1
ATOM 737 C C . SER A 1 93 ? -5.668 0.889 -3.663 1.00 95.94 93 SER A C 1
ATOM 739 O O . SER A 1 93 ? -6.005 1.988 -3.212 1.00 95.94 93 SER A O 1
ATOM 741 N N . GLY A 1 94 ? -4.571 0.735 -4.395 1.00 93.94 94 GLY A N 1
ATOM 742 C CA . GLY A 1 94 ? -3.756 1.842 -4.878 1.00 93.94 94 GLY A CA 1
ATOM 743 C C . GLY A 1 94 ? -2.734 1.361 -5.895 1.00 93.94 94 GLY A C 1
ATOM 744 O O . GLY A 1 94 ? -2.231 0.250 -5.784 1.00 93.94 94 GLY A O 1
ATOM 745 N N . TYR A 1 95 ? -2.416 2.198 -6.875 1.00 85.88 95 TYR A N 1
ATOM 746 C CA . TYR A 1 95 ? -1.479 1.852 -7.940 1.00 85.88 95 TYR A CA 1
ATOM 747 C C . TYR A 1 95 ? -0.126 2.532 -7.717 1.00 85.88 95 TYR A C 1
ATOM 749 O O . TYR A 1 95 ? -0.082 3.726 -7.398 1.00 85.88 95 TYR A O 1
ATOM 757 N N . GLY A 1 96 ? 0.958 1.768 -7.851 1.00 77.88 96 GLY A N 1
ATOM 758 C CA . GLY A 1 96 ? 2.331 2.247 -7.748 1.00 77.88 96 GLY A CA 1
ATOM 759 C C . GLY A 1 96 ? 3.058 2.093 -9.074 1.00 77.88 96 GLY A C 1
ATOM 760 O O . GLY A 1 96 ? 3.043 1.020 -9.665 1.00 77.88 96 GLY A O 1
ATOM 761 N N . THR A 1 97 ? 3.721 3.156 -9.518 1.00 69.12 97 THR A N 1
ATOM 762 C CA . THR A 1 97 ? 4.651 3.109 -10.652 1.00 69.12 97 THR A CA 1
ATOM 763 C C . THR A 1 97 ? 6.040 3.490 -10.183 1.00 69.12 97 THR A C 1
ATOM 765 O O . THR A 1 97 ? 6.201 4.277 -9.247 1.00 69.12 97 THR A O 1
ATOM 768 N N . THR A 1 98 ? 7.052 3.035 -10.913 1.00 68.31 98 THR A N 1
ATOM 769 C CA . THR A 1 98 ? 8.450 3.462 -10.722 1.00 68.31 98 THR A CA 1
ATOM 770 C C . THR A 1 98 ? 8.637 4.989 -10.806 1.00 68.31 98 THR A C 1
ATOM 772 O O . THR A 1 98 ? 9.560 5.547 -10.214 1.00 68.31 98 THR A O 1
ATOM 775 N N . SER A 1 99 ? 7.734 5.698 -11.495 1.00 72.75 99 SER A N 1
ATOM 776 C CA . SER A 1 99 ? 7.740 7.161 -11.622 1.00 72.75 99 SER A CA 1
ATOM 777 C C . SER A 1 99 ? 7.141 7.917 -10.431 1.00 72.75 99 SER A C 1
ATOM 779 O O . SER A 1 99 ? 7.371 9.121 -10.312 1.00 72.75 99 SER A O 1
ATOM 781 N N . ASN A 1 100 ? 6.387 7.254 -9.546 1.00 77.00 100 ASN A N 1
ATOM 782 C CA . ASN A 1 100 ? 5.742 7.901 -8.409 1.00 77.00 100 ASN A CA 1
ATOM 783 C C . ASN A 1 100 ? 5.910 7.099 -7.112 1.00 77.00 100 ASN A C 1
ATOM 785 O O . ASN A 1 100 ? 5.228 6.110 -6.854 1.00 77.00 100 ASN A O 1
ATOM 789 N N . GLN A 1 101 ? 6.773 7.612 -6.238 1.00 87.56 101 GLN A N 1
ATOM 790 C CA . GLN A 1 101 ? 7.082 7.006 -4.943 1.00 87.56 101 GLN A CA 1
ATOM 791 C C . GLN A 1 101 ? 5.976 7.228 -3.899 1.00 87.56 101 GLN A C 1
ATOM 793 O O . GLN A 1 101 ? 6.002 6.589 -2.850 1.00 87.56 101 GLN A O 1
ATOM 798 N N . THR A 1 102 ? 4.991 8.098 -4.155 1.00 93.69 102 THR A N 1
ATOM 799 C CA . THR A 1 102 ? 3.843 8.303 -3.259 1.00 93.69 102 THR A CA 1
ATOM 800 C C . THR A 1 102 ? 2.597 7.645 -3.830 1.00 93.69 102 THR A C 1
ATOM 802 O O . THR A 1 102 ? 2.011 8.112 -4.808 1.00 93.69 102 THR A O 1
ATOM 805 N N . ILE A 1 103 ? 2.128 6.598 -3.156 1.00 94.19 103 ILE A N 1
ATOM 806 C CA . ILE A 1 103 ? 0.957 5.829 -3.567 1.00 94.19 103 ILE A CA 1
ATOM 807 C C . ILE A 1 103 ? -0.276 6.308 -2.819 1.00 94.19 103 ILE A C 1
ATOM 809 O O . ILE A 1 103 ? -0.317 6.345 -1.585 1.00 94.19 103 ILE A O 1
ATOM 813 N N . LYS A 1 104 ? -1.307 6.651 -3.5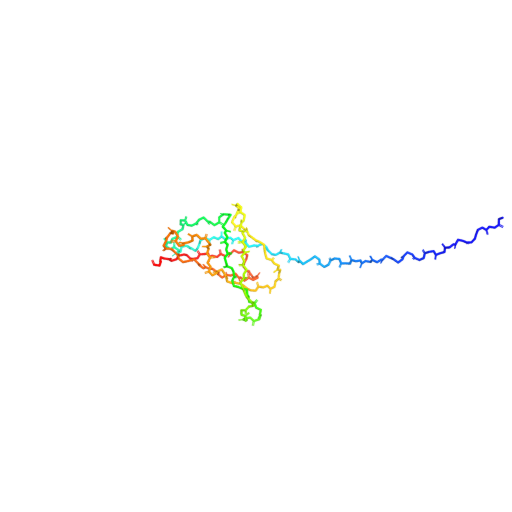92 1.00 95.44 104 LYS A N 1
ATOM 814 C CA . LYS A 1 104 ? -2.614 7.045 -3.075 1.00 95.44 104 LYS A CA 1
ATOM 815 C C . LYS A 1 104 ? -3.490 5.810 -2.893 1.00 95.44 104 LYS A C 1
ATOM 817 O O . LYS A 1 104 ? -3.911 5.192 -3.864 1.00 95.44 104 LYS A O 1
ATOM 822 N N . ILE A 1 105 ? -3.785 5.488 -1.641 1.00 96.44 105 ILE A N 1
ATOM 823 C CA . ILE A 1 105 ? -4.715 4.436 -1.245 1.00 96.44 105 ILE A CA 1
ATOM 824 C C . ILE A 1 105 ? -6.134 4.988 -1.248 1.00 96.44 105 ILE A C 1
ATOM 826 O O . ILE A 1 105 ? -6.440 5.970 -0.564 1.00 96.44 105 ILE A O 1
ATOM 830 N N . ARG A 1 106 ? -7.020 4.327 -1.980 1.00 95.75 106 ARG A N 1
ATOM 831 C CA . ARG A 1 106 ? -8.460 4.551 -1.932 1.00 95.75 106 ARG A CA 1
ATOM 832 C C . ARG A 1 106 ? -9.109 3.358 -1.249 1.00 95.75 106 ARG A C 1
ATOM 834 O O . ARG A 1 106 ? -8.909 2.228 -1.671 1.00 95.75 106 ARG A O 1
ATOM 841 N N . CYS A 1 107 ? -9.887 3.617 -0.207 1.00 95.69 107 CYS A N 1
ATOM 842 C CA . CYS A 1 107 ? -10.680 2.606 0.477 1.00 95.69 107 CYS A CA 1
ATOM 843 C C . CYS A 1 107 ? -12.159 2.920 0.325 1.00 95.69 107 CYS A C 1
ATOM 845 O O . CYS A 1 107 ? -12.610 3.999 0.709 1.00 95.69 107 CYS A O 1
ATOM 847 N N . GLU A 1 108 ? -12.913 1.959 -0.183 1.00 94.31 108 GLU A N 1
ATOM 848 C CA . GLU A 1 108 ? -14.352 2.058 -0.396 1.00 94.31 108 GLU A CA 1
ATOM 849 C C . GLU A 1 108 ? -15.090 1.142 0.564 1.00 94.31 108 GLU A C 1
ATOM 851 O O . GLU A 1 108 ? -14.544 0.134 1.007 1.00 94.31 108 GLU A O 1
ATOM 856 N N . LYS A 1 109 ? -16.327 1.507 0.902 1.00 90.50 109 LYS A N 1
ATOM 857 C CA . LYS A 1 109 ? -17.181 0.650 1.716 1.00 90.50 109 LYS A CA 1
ATOM 858 C C . LYS A 1 109 ? -17.665 -0.518 0.859 1.00 90.50 109 LYS A C 1
ATOM 860 O O . LYS A 1 109 ? -18.093 -0.277 -0.268 1.00 90.50 109 LYS A O 1
ATOM 865 N N . PHE A 1 110 ? -17.597 -1.734 1.389 1.00 77.38 110 PHE A N 1
ATOM 866 C CA . PHE A 1 110 ? -18.260 -2.889 0.781 1.00 77.38 110 PHE A CA 1
ATOM 867 C C . PHE A 1 110 ? -19.635 -3.144 1.398 1.00 77.38 110 PHE A C 1
ATOM 869 O O . PHE A 1 110 ? -19.873 -2.698 2.549 1.00 77.38 110 PHE A O 1
#

pLDDT: mean 83.38, std 16.69, range [36.06, 97.94]

Secondary structure (DSSP, 8-state):
---------------------EEEEEEEE-TT-S---S--TT-EEEEEEEETTEEEEEEEEE--TTSEEEEETT-EEEEEEETTGGGGTEEEEEEEBTTBSEEEEEEEE-

Radius of gyration: 22.66 Å; chains: 1; bounding box: 91×29×30 Å

Sequence (110 aa):
MKLVHLLAGASILLLASIAQAKEMYTLEYANNSPIKSIPLQNATLVLEVYNYDYPDGYRRIKTNANKTFFLRNSEDFEIVGIIGEKKHNARCSGYGTTSNQTIKIRCEKF

Foldseek 3Di:
DDDDDPPPPPPPPPPPPPPQDKAKAAEDADPPAPDDPDDLAQWWFWKQKDDPNHGPGIDTWTHHRRSMTIDGPDIWIKRFAIPPQVVVQWTKIWGDDPVHRYIHIHIDHD